Protein AF-A0A183GS41-F1 (afdb_monomer)

pLDDT: mean 91.53, std 9.08, range [53.56, 98.5]

Solvent-accessible surface area (backbone atoms only — not comparable to full-atom values): 4626 Å² total; per-residue (Å²): 131,92,81,76,94,52,34,61,55,55,38,53,48,54,53,47,52,32,72,75,67,74,50,94,83,79,88,89,79,85,86,76,82,78,77,66,66,83,78,32,77,85,54,61,84,84,70,48,61,68,55,54,51,49,54,51,42,34,53,50,35,43,55,53,55,55,52,68,77,74,111

Foldseek 3Di:
DPDDQDLLVLQVVQVCCCVVPVDDDDPPDDFDDDDDDPVCPPDDSVPCPVGVCRVVSNVVSNVVSVVVVVD

Mean predicted aligned error: 4.2 Å

Sequence (71 aa):
MWLRYVPEGLLLLLQYIQRTYAVPVMVTENGCADVVGAQAQNLDPLNDEHRIRYIRGHIEAVRHGKKLETS

Organism: Heligmosomoides polygyrus (NCBI:txid6339)

Radius of gyration: 15.25 Å; Cα contacts (8 Å, |Δi|>4): 33; chains: 1; bounding box: 33×21×44 Å

Structure (mmCIF, N/CA/C/O backbone):
data_AF-A0A183GS41-F1
#
_entry.id   AF-A0A183GS41-F1
#
loop_
_atom_site.group_PDB
_atom_site.id
_atom_site.type_symbol
_atom_site.label_atom_id
_atom_site.label_alt_id
_atom_site.label_comp_id
_atom_site.label_asym_id
_atom_site.label_entity_id
_atom_site.label_seq_id
_atom_site.pdbx_PDB_ins_code
_atom_site.Cartn_x
_atom_site.Cartn_y
_atom_site.Cartn_z
_atom_site.occupancy
_atom_site.B_iso_or_equiv
_atom_site.auth_seq_id
_atom_site.auth_comp_id
_atom_site.auth_asym_id
_atom_site.auth_atom_id
_atom_site.pdbx_PDB_model_num
ATOM 1 N N . MET A 1 1 ? 9.083 13.533 -6.923 1.00 71.50 1 MET A N 1
ATOM 2 C CA . MET A 1 1 ? 8.258 12.308 -6.838 1.00 71.50 1 MET A CA 1
ATOM 3 C C . MET A 1 1 ? 7.372 12.403 -5.603 1.00 71.50 1 MET A C 1
ATOM 5 O O . MET A 1 1 ? 7.904 12.723 -4.545 1.00 71.50 1 MET A O 1
ATOM 9 N N . TRP A 1 2 ? 6.061 12.187 -5.748 1.00 88.69 2 TRP A N 1
ATOM 10 C CA . TRP A 1 2 ? 5.071 12.306 -4.663 1.00 88.69 2 TRP A CA 1
ATOM 11 C C . TRP A 1 2 ? 4.959 11.029 -3.813 1.00 88.69 2 TRP A C 1
ATOM 13 O O . TRP A 1 2 ? 4.751 11.109 -2.608 1.00 88.69 2 TRP A O 1
ATOM 23 N N . LEU A 1 3 ? 5.170 9.859 -4.422 1.00 91.19 3 LEU A N 1
ATOM 24 C CA . LEU A 1 3 ? 5.149 8.568 -3.743 1.00 91.19 3 LEU A CA 1
ATOM 25 C C . LEU A 1 3 ? 6.473 8.310 -3.002 1.00 91.19 3 LEU A C 1
ATOM 27 O O . LEU A 1 3 ? 7.555 8.429 -3.586 1.00 91.19 3 LEU A O 1
ATOM 31 N N . ARG A 1 4 ? 6.393 7.943 -1.717 1.00 92.69 4 ARG A N 1
ATOM 32 C CA . ARG A 1 4 ? 7.542 7.627 -0.849 1.00 92.69 4 ARG A CA 1
ATOM 33 C C . ARG A 1 4 ? 7.360 6.257 -0.190 1.00 92.69 4 ARG A C 1
ATOM 35 O O . ARG A 1 4 ? 6.238 5.840 0.076 1.00 92.69 4 ARG A O 1
ATOM 42 N N . TYR A 1 5 ? 8.469 5.570 0.080 1.00 96.44 5 TYR A N 1
ATOM 43 C CA . TYR A 1 5 ? 8.487 4.329 0.857 1.00 96.44 5 TYR A CA 1
ATOM 44 C C . TYR A 1 5 ? 8.537 4.668 2.352 1.00 96.44 5 TYR A C 1
ATOM 46 O O . TYR A 1 5 ? 9.581 5.102 2.835 1.00 96.44 5 TYR A O 1
ATOM 54 N N . VAL A 1 6 ? 7.406 4.519 3.051 1.00 97.50 6 VAL A N 1
ATOM 55 C CA . VAL A 1 6 ? 7.272 4.800 4.494 1.00 97.50 6 VAL A CA 1
ATOM 56 C C . VAL A 1 6 ? 6.367 3.737 5.151 1.00 97.50 6 VAL A C 1
ATOM 58 O O . VAL A 1 6 ? 5.206 4.027 5.451 1.00 97.50 6 VAL A O 1
ATOM 61 N N . PRO A 1 7 ? 6.856 2.498 5.354 1.00 97.94 7 PRO A N 1
ATOM 62 C CA . PRO A 1 7 ? 6.059 1.391 5.894 1.00 97.94 7 PRO A CA 1
ATOM 63 C C . PRO A 1 7 ? 5.329 1.700 7.201 1.00 97.94 7 PRO A C 1
ATOM 65 O O . PRO A 1 7 ? 4.138 1.417 7.346 1.00 97.94 7 PRO A O 1
ATOM 68 N N . GLU A 1 8 ? 6.027 2.332 8.142 1.00 97.81 8 GLU A N 1
ATOM 69 C CA . GLU A 1 8 ? 5.504 2.701 9.458 1.00 97.81 8 GLU A CA 1
ATOM 70 C C . GLU A 1 8 ? 4.400 3.759 9.341 1.00 97.81 8 GLU A C 1
ATOM 72 O O . GLU A 1 8 ? 3.483 3.797 10.160 1.00 97.81 8 GLU A O 1
ATOM 77 N N . GLY A 1 9 ? 4.444 4.579 8.288 1.00 97.62 9 GLY A N 1
ATOM 78 C CA . GLY A 1 9 ? 3.429 5.587 7.999 1.00 97.62 9 GLY A CA 1
ATOM 79 C C . GLY A 1 9 ? 2.047 4.975 7.776 1.00 97.62 9 GLY A C 1
ATOM 80 O O . GLY A 1 9 ? 1.060 5.520 8.268 1.00 97.62 9 GLY A O 1
ATOM 81 N N . LEU A 1 10 ? 1.967 3.814 7.112 1.00 97.81 10 LEU A N 1
ATOM 82 C CA . LEU A 1 10 ? 0.697 3.101 6.945 1.00 97.81 10 LEU A CA 1
ATOM 83 C C . LEU A 1 10 ? 0.151 2.616 8.292 1.00 97.81 10 LEU A C 1
ATOM 85 O O . LEU A 1 10 ? -1.024 2.830 8.572 1.00 97.81 10 LEU A O 1
ATOM 89 N N . LEU A 1 11 ? 0.988 2.020 9.150 1.00 96.94 11 LEU A N 1
ATOM 90 C CA . LEU A 1 11 ? 0.561 1.589 10.486 1.00 96.94 11 LEU A CA 1
ATOM 91 C C . LEU A 1 11 ? 0.018 2.771 11.304 1.00 96.94 11 LEU A C 1
ATOM 93 O O . LEU A 1 11 ? -1.076 2.684 1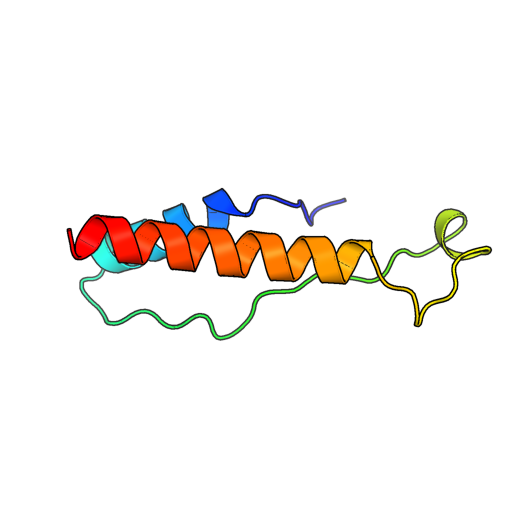1.863 1.00 96.94 11 LEU A O 1
ATOM 97 N N . LEU A 1 12 ? 0.758 3.882 11.343 1.00 97.00 12 LEU A N 1
ATOM 98 C CA . LEU A 1 12 ? 0.364 5.075 12.094 1.00 97.00 12 LEU A CA 1
ATOM 99 C C . LEU A 1 12 ? -0.958 5.664 11.586 1.00 97.00 12 LEU A C 1
ATOM 101 O O . LEU A 1 12 ? -1.799 6.056 12.396 1.00 97.00 12 LEU A O 1
ATOM 105 N N . LEU A 1 13 ? -1.169 5.681 10.266 1.00 97.12 13 LEU A N 1
ATOM 106 C CA . LEU A 1 13 ? -2.416 6.144 9.660 1.00 97.12 13 LEU A CA 1
ATOM 107 C C . LEU A 1 13 ? -3.605 5.250 10.037 1.00 97.12 13 LEU A C 1
ATOM 109 O O . LEU A 1 13 ? -4.647 5.765 10.438 1.00 97.12 13 LEU A O 1
ATOM 113 N N . LEU A 1 14 ? -3.454 3.924 9.953 1.00 96.25 14 LEU A N 1
ATOM 114 C CA . LEU A 1 14 ? -4.519 2.980 10.316 1.00 96.25 14 LEU A CA 1
ATOM 115 C C . LEU A 1 14 ? -4.914 3.129 11.788 1.00 96.25 14 LEU A C 1
ATOM 117 O O . LEU A 1 14 ? -6.100 3.208 12.107 1.00 96.25 14 LEU A O 1
ATOM 121 N N . GLN A 1 15 ? -3.922 3.236 12.673 1.00 94.44 15 GLN A N 1
ATOM 122 C CA . GLN A 1 15 ? -4.154 3.456 14.096 1.00 94.44 15 GLN A CA 1
ATOM 123 C C . GLN A 1 15 ? -4.809 4.813 14.381 1.00 94.44 15 GLN A C 1
ATOM 125 O O . GLN A 1 15 ? -5.660 4.913 15.263 1.00 94.44 15 GLN A O 1
ATOM 130 N N . TYR A 1 16 ? -4.419 5.865 13.656 1.00 96.44 16 TYR A N 1
ATOM 131 C CA . TYR A 1 16 ? -5.064 7.171 13.758 1.00 96.44 16 TYR A CA 1
ATOM 132 C C . TYR A 1 16 ? -6.545 7.080 13.377 1.00 96.44 16 TYR A C 1
ATOM 134 O O . TYR A 1 16 ? -7.393 7.433 14.190 1.00 96.44 16 TYR A O 1
ATOM 142 N N . ILE A 1 17 ? -6.865 6.522 12.205 1.00 96.62 17 ILE A N 1
ATOM 143 C CA . ILE A 1 17 ? -8.250 6.363 11.736 1.00 96.62 17 ILE A CA 1
ATOM 144 C C . ILE A 1 17 ? -9.073 5.555 12.746 1.00 96.62 17 ILE A C 1
ATOM 146 O O . ILE A 1 17 ? -10.165 5.973 13.131 1.00 96.62 17 ILE A O 1
ATOM 150 N N . GLN A 1 18 ? -8.540 4.428 13.223 1.00 94.50 18 GLN A N 1
ATOM 151 C CA . GLN A 1 18 ? -9.233 3.587 14.194 1.00 94.50 18 GLN A CA 1
ATOM 152 C C . GLN A 1 18 ? -9.524 4.337 15.502 1.00 94.50 18 GLN A C 1
ATOM 154 O O . GLN A 1 18 ? -10.650 4.282 15.994 1.00 94.50 18 GLN A O 1
ATOM 159 N N . ARG A 1 19 ? -8.543 5.069 16.051 1.00 94.50 19 ARG A N 1
ATOM 160 C CA . ARG A 1 19 ? -8.714 5.843 17.295 1.00 94.50 19 ARG A CA 1
ATOM 161 C C . ARG A 1 19 ? -9.645 7.042 17.128 1.00 94.50 19 ARG A C 1
ATOM 163 O O . ARG A 1 19 ? -10.393 7.353 18.046 1.00 94.50 19 ARG A O 1
ATOM 170 N N . THR A 1 20 ? -9.588 7.720 15.985 1.00 98.19 20 THR A N 1
ATOM 171 C CA . THR A 1 20 ? -10.365 8.939 15.732 1.00 98.19 20 THR A CA 1
ATOM 172 C C . THR A 1 20 ? -11.827 8.641 15.422 1.00 98.19 20 THR A C 1
ATOM 174 O O . THR A 1 20 ? -12.698 9.389 15.857 1.00 98.19 20 THR A O 1
ATOM 177 N N . TYR A 1 21 ? -12.104 7.560 14.690 1.00 97.19 21 TYR A N 1
ATOM 178 C CA . TYR A 1 21 ? -13.450 7.277 14.184 1.00 97.19 2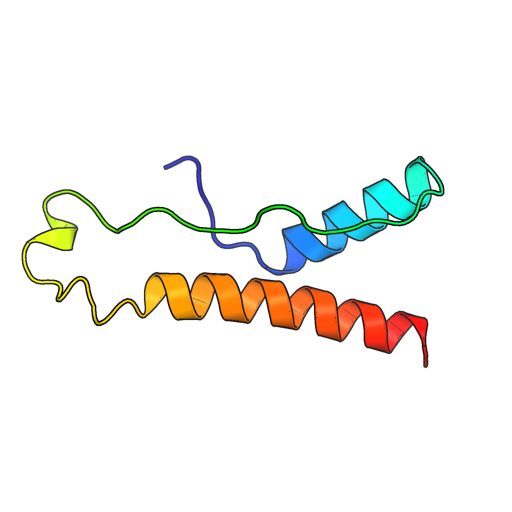1 TYR A CA 1
ATOM 179 C C . TYR A 1 21 ? -14.110 6.045 14.817 1.00 97.19 21 TYR A C 1
ATOM 181 O O . TYR A 1 21 ? -15.296 5.833 14.593 1.00 97.19 21 TYR A O 1
ATOM 189 N N . ALA A 1 22 ? -13.384 5.251 15.614 1.00 94.62 22 ALA A N 1
ATOM 190 C CA . ALA A 1 22 ? -13.896 4.068 16.317 1.00 94.62 22 ALA A CA 1
ATOM 191 C C . ALA A 1 22 ? -14.580 3.027 15.401 1.00 94.62 22 ALA A C 1
ATOM 193 O O . ALA A 1 22 ? -15.543 2.369 15.794 1.00 94.62 22 ALA A O 1
ATOM 194 N N . VAL A 1 23 ? -14.068 2.861 14.176 1.00 93.88 23 VAL A N 1
ATOM 195 C CA . VAL A 1 23 ? -14.580 1.908 13.175 1.00 93.88 23 VAL A CA 1
ATOM 196 C C . VAL A 1 23 ? -13.568 0.796 12.873 1.00 93.88 23 VAL A C 1
ATOM 198 O O . VAL A 1 23 ? -12.360 1.014 13.009 1.00 93.88 23 VAL A O 1
ATOM 201 N N . PRO A 1 24 ? -14.017 -0.391 12.421 1.00 93.38 24 PRO A N 1
ATOM 202 C CA . PRO A 1 24 ? -13.127 -1.381 11.825 1.00 93.38 24 PRO A CA 1
ATOM 203 C C . PRO A 1 24 ? -12.405 -0.796 10.607 1.00 93.38 24 PRO A C 1
ATOM 205 O O . PRO A 1 24 ? -13.022 -0.142 9.768 1.00 93.38 24 PRO A O 1
ATOM 208 N N . VAL A 1 25 ? -11.102 -1.051 10.494 1.00 94.69 25 VAL A N 1
ATOM 209 C CA . VAL A 1 25 ? -10.268 -0.521 9.408 1.00 94.69 25 VAL A CA 1
ATOM 210 C C . VAL A 1 25 ? -9.754 -1.664 8.538 1.00 94.69 25 VAL A C 1
ATOM 212 O O . VAL A 1 25 ? -9.231 -2.658 9.046 1.00 94.69 25 VAL A O 1
ATOM 215 N N . MET A 1 26 ? -9.871 -1.500 7.221 1.00 95.38 26 MET A N 1
ATOM 216 C CA . MET A 1 26 ? -9.346 -2.414 6.208 1.00 95.38 26 MET A CA 1
ATOM 217 C C . MET A 1 26 ? -8.494 -1.630 5.208 1.00 95.38 26 MET A C 1
ATOM 219 O O . MET A 1 26 ? -8.886 -0.551 4.771 1.00 95.38 26 MET A O 1
ATOM 223 N N . VAL A 1 27 ? -7.339 -2.179 4.830 1.00 96.81 27 VAL A N 1
ATOM 224 C CA . VAL A 1 27 ? -6.539 -1.640 3.723 1.00 96.81 27 VAL A CA 1
ATOM 225 C C . VAL A 1 27 ? -7.164 -2.130 2.421 1.00 96.81 27 VAL A C 1
ATOM 227 O O . VAL A 1 27 ? -7.075 -3.316 2.114 1.00 96.81 27 VAL A O 1
ATOM 230 N N . THR A 1 28 ? -7.813 -1.240 1.672 1.00 97.81 28 THR A N 1
ATOM 231 C CA . THR A 1 28 ? -8.351 -1.558 0.338 1.00 97.81 28 THR A CA 1
ATOM 232 C C . THR A 1 28 ? -7.283 -1.446 -0.744 1.00 97.81 28 THR A C 1
ATOM 234 O O . THR A 1 28 ? -7.306 -2.211 -1.701 1.00 97.81 28 THR A O 1
ATOM 237 N N . GLU A 1 29 ? -6.327 -0.526 -0.578 1.00 97.50 29 GLU A N 1
ATOM 238 C CA . GLU A 1 29 ? -5.252 -0.271 -1.536 1.00 97.50 29 GLU A CA 1
ATOM 239 C C . GLU A 1 29 ? -3.943 0.093 -0.822 1.00 97.50 29 GLU A C 1
ATOM 241 O O . GLU A 1 29 ? -3.912 0.912 0.098 1.00 97.50 29 GLU A O 1
ATOM 246 N N . ASN A 1 30 ? -2.839 -0.499 -1.275 1.00 97.31 30 ASN A N 1
ATOM 247 C CA . ASN A 1 30 ? -1.476 -0.069 -0.977 1.00 97.31 30 ASN A CA 1
ATOM 248 C C . ASN A 1 30 ? -0.566 -0.565 -2.107 1.00 97.31 30 ASN A C 1
ATOM 250 O O . ASN A 1 30 ? -0.583 -1.749 -2.437 1.00 97.31 30 ASN A O 1
ATOM 254 N N . GLY A 1 31 ? 0.213 0.327 -2.719 1.00 96.12 31 GLY A N 1
ATOM 255 C CA . GLY A 1 31 ? 1.032 -0.042 -3.867 1.00 96.12 31 GLY A CA 1
ATOM 256 C C . GLY A 1 31 ? 2.009 1.038 -4.299 1.00 96.12 31 GLY A C 1
ATOM 257 O O . GLY A 1 31 ? 2.048 2.137 -3.744 1.00 96.12 31 GLY A O 1
ATOM 258 N N . CYS A 1 32 ? 2.807 0.710 -5.311 1.00 95.56 32 CYS A N 1
ATOM 259 C CA . CYS A 1 32 ? 3.765 1.631 -5.896 1.00 95.56 32 CYS A CA 1
ATOM 260 C C . CYS A 1 32 ? 3.816 1.545 -7.422 1.00 95.56 32 CYS A C 1
ATOM 262 O O . CYS A 1 32 ? 3.632 0.478 -8.014 1.00 95.56 32 CYS A O 1
ATOM 264 N N . ALA A 1 33 ? 4.100 2.690 -8.043 1.00 92.19 33 ALA A N 1
ATOM 265 C CA . ALA A 1 33 ? 4.322 2.791 -9.479 1.00 92.19 33 ALA A CA 1
ATOM 266 C C . ALA A 1 33 ? 5.618 2.076 -9.898 1.00 92.19 33 ALA A C 1
ATOM 268 O O . ALA A 1 33 ? 6.521 1.872 -9.078 1.00 92.19 33 ALA A O 1
ATOM 269 N N . ASP A 1 34 ? 5.705 1.715 -11.176 1.00 90.62 34 ASP A N 1
ATOM 270 C CA . ASP A 1 34 ? 6.946 1.229 -11.775 1.00 90.62 34 ASP A CA 1
ATOM 271 C C . ASP A 1 34 ? 8.012 2.329 -11.822 1.00 90.62 34 ASP A C 1
ATOM 273 O O . ASP A 1 34 ? 7.720 3.532 -11.817 1.00 90.62 34 ASP A O 1
ATOM 277 N N . VAL A 1 35 ? 9.270 1.902 -11.906 1.00 86.56 35 VAL A N 1
ATOM 278 C CA . VAL A 1 35 ? 10.361 2.791 -12.299 1.00 86.56 35 VAL A CA 1
ATOM 279 C C . VAL A 1 35 ? 10.172 3.131 -13.777 1.00 86.56 35 VAL A C 1
ATOM 281 O O . VAL A 1 35 ? 9.976 2.246 -14.603 1.00 86.56 35 VAL A O 1
ATOM 284 N N . VAL A 1 36 ? 10.224 4.420 -14.115 1.00 85.75 36 VAL A N 1
ATOM 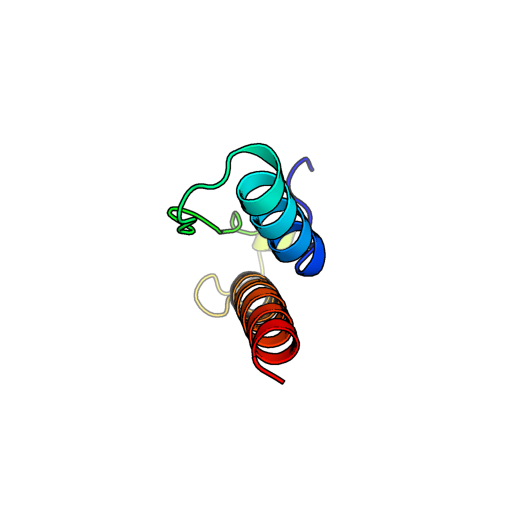285 C CA . VAL A 1 36 ? 10.023 4.922 -15.484 1.00 85.75 36 VAL A CA 1
ATOM 286 C C . VAL A 1 36 ? 11.183 5.814 -15.926 1.00 85.75 36 VAL A C 1
ATOM 288 O O . VAL A 1 36 ? 11.963 6.312 -15.111 1.00 85.75 36 VAL A O 1
ATOM 291 N N . GLY A 1 37 ? 11.285 6.056 -17.234 1.00 86.56 37 GLY A N 1
ATOM 292 C CA . GLY A 1 37 ? 12.298 6.933 -17.824 1.00 86.56 37 GLY A CA 1
ATOM 293 C C . GLY A 1 37 ? 13.669 6.266 -17.944 1.00 86.56 37 GLY A C 1
ATOM 294 O O . GLY A 1 37 ? 13.768 5.051 -18.083 1.00 86.56 37 GLY A O 1
ATOM 295 N N . ALA A 1 38 ? 14.741 7.063 -17.892 1.00 86.38 38 ALA A N 1
ATOM 296 C CA . ALA A 1 38 ? 16.110 6.571 -18.085 1.00 86.38 38 ALA A CA 1
ATOM 297 C C . ALA A 1 38 ? 16.500 5.452 -17.098 1.00 86.38 38 ALA A C 1
ATOM 299 O O . ALA A 1 38 ? 17.256 4.554 -17.447 1.00 86.38 38 ALA A O 1
ATOM 300 N N . GLN A 1 39 ? 15.934 5.468 -15.887 1.00 82.00 39 GLN A N 1
ATOM 301 C CA . GLN A 1 39 ? 16.178 4.443 -14.867 1.00 82.00 39 GLN A CA 1
ATOM 302 C C . GLN A 1 39 ? 15.583 3.077 -15.231 1.00 82.00 39 GLN A C 1
ATOM 304 O O . GLN A 1 39 ? 16.065 2.067 -14.735 1.00 82.00 39 GLN A O 1
ATOM 309 N N . ALA A 1 40 ? 14.570 3.037 -16.099 1.00 86.62 40 ALA A N 1
ATOM 310 C CA . ALA A 1 40 ? 13.903 1.807 -16.517 1.00 86.62 40 ALA A CA 1
ATOM 311 C C . ALA A 1 40 ? 14.565 1.129 -17.726 1.00 86.62 40 ALA A C 1
ATOM 313 O O . ALA A 1 40 ? 14.277 -0.028 -18.002 1.00 86.62 40 ALA A O 1
ATOM 314 N N . GLN A 1 41 ? 15.454 1.823 -18.450 1.00 88.19 41 GLN A N 1
ATOM 315 C CA . GLN A 1 41 ? 15.974 1.363 -19.749 1.00 88.19 41 GLN A CA 1
ATOM 316 C C . GLN A 1 41 ? 16.740 0.035 -19.685 1.00 88.19 41 GLN A C 1
ATOM 318 O O . GLN A 1 41 ? 16.779 -0.683 -20.677 1.00 88.19 41 GLN A O 1
ATOM 323 N N . ASN A 1 42 ? 17.323 -0.291 -18.528 1.00 87.31 42 ASN A N 1
ATOM 324 C CA . ASN A 1 42 ? 18.125 -1.499 -18.318 1.00 87.31 42 ASN A CA 1
ATOM 325 C C . ASN A 1 42 ? 17.556 -2.403 -17.212 1.00 87.31 42 ASN A C 1
ATOM 327 O O . ASN A 1 42 ? 18.285 -3.231 -16.668 1.00 87.31 42 ASN A O 1
ATOM 331 N N . LEU A 1 43 ? 16.289 -2.212 -16.829 1.00 86.81 43 LEU A N 1
ATOM 332 C CA . LEU A 1 43 ? 15.631 -3.035 -15.815 1.00 86.81 43 LEU A CA 1
ATOM 333 C C . LEU A 1 43 ? 14.758 -4.096 -16.487 1.00 86.81 43 LEU A C 1
ATOM 335 O O . LEU A 1 43 ? 14.035 -3.800 -17.435 1.00 86.81 43 LEU A O 1
ATOM 339 N N . ASP A 1 44 ? 14.806 -5.321 -15.965 1.00 91.44 44 ASP A N 1
ATOM 340 C CA . ASP A 1 44 ? 13.801 -6.337 -16.269 1.00 91.44 44 ASP A CA 1
ATOM 341 C C . ASP A 1 44 ? 12.522 -5.995 -15.486 1.00 91.44 44 ASP A C 1
ATOM 343 O O . ASP A 1 44 ? 12.552 -6.030 -14.252 1.00 91.44 44 ASP A O 1
ATOM 347 N N . PRO A 1 45 ? 11.403 -5.661 -16.157 1.00 87.69 45 PRO A N 1
ATOM 348 C CA . PRO A 1 45 ? 10.169 -5.270 -15.480 1.00 87.69 45 PRO A CA 1
ATOM 349 C C . PRO A 1 45 ? 9.547 -6.400 -14.652 1.00 87.69 45 PRO A C 1
ATOM 351 O O . PRO A 1 45 ? 8.718 -6.126 -13.787 1.00 87.69 45 PRO A O 1
ATOM 354 N N . LEU A 1 46 ? 9.917 -7.660 -14.900 1.00 91.69 46 LEU A N 1
ATOM 355 C CA . LEU A 1 46 ? 9.448 -8.794 -14.103 1.00 91.69 46 LEU A CA 1
ATOM 356 C C . LEU A 1 46 ? 10.297 -9.012 -12.844 1.00 91.69 46 LEU A C 1
ATOM 358 O O . LEU A 1 46 ? 9.810 -9.601 -11.878 1.00 91.69 46 LEU A O 1
ATOM 362 N N . ASN A 1 47 ? 11.533 -8.506 -12.821 1.00 93.81 47 ASN A N 1
ATOM 363 C CA . ASN A 1 47 ? 12.404 -8.535 -11.649 1.00 93.81 47 ASN A CA 1
ATOM 364 C C . ASN A 1 47 ? 12.232 -7.264 -10.797 1.00 93.81 47 ASN A C 1
ATOM 366 O O . ASN A 1 47 ? 13.119 -6.413 -10.688 1.00 93.81 47 ASN A O 1
ATOM 370 N N . ASP A 1 48 ? 11.044 -7.123 -10.216 1.00 93.38 48 ASP A N 1
ATOM 371 C CA . ASP A 1 48 ? 10.595 -5.905 -9.542 1.00 93.38 48 ASP A CA 1
ATOM 372 C C . ASP A 1 48 ? 10.901 -5.898 -8.030 1.00 93.38 48 ASP A C 1
ATOM 374 O O . ASP A 1 48 ? 10.029 -5.991 -7.155 1.00 93.38 48 ASP A O 1
ATOM 378 N N . GLU A 1 49 ? 12.184 -5.766 -7.706 1.00 93.69 49 GLU A N 1
ATOM 379 C CA . GLU A 1 49 ? 12.654 -5.723 -6.318 1.00 93.69 49 GLU A CA 1
ATOM 380 C C . GLU A 1 49 ? 12.138 -4.497 -5.543 1.00 93.69 49 GLU A C 1
ATOM 382 O O . GLU A 1 49 ? 11.949 -4.560 -4.320 1.00 93.69 49 GLU A O 1
ATOM 387 N N . HIS A 1 50 ? 11.871 -3.364 -6.212 1.00 93.44 50 HIS A N 1
ATOM 388 C CA . HIS A 1 50 ? 11.387 -2.172 -5.507 1.00 93.44 50 HIS A CA 1
ATOM 389 C C . HIS A 1 50 ? 9.941 -2.345 -5.048 1.00 93.44 50 HIS A C 1
ATOM 391 O O . HIS A 1 50 ? 9.641 -1.951 -3.914 1.00 93.44 50 HIS A O 1
ATOM 397 N N . ARG A 1 51 ? 9.070 -2.957 -5.861 1.00 96.12 51 ARG A N 1
ATOM 398 C CA . ARG A 1 51 ? 7.688 -3.275 -5.479 1.00 96.12 51 ARG A CA 1
ATOM 399 C C . ARG A 1 51 ? 7.635 -4.377 -4.440 1.00 96.12 51 ARG A C 1
ATOM 401 O O . ARG A 1 51 ? 6.889 -4.231 -3.469 1.00 96.12 51 ARG A O 1
ATOM 408 N N . ILE A 1 52 ? 8.456 -5.422 -4.573 1.00 97.38 52 ILE A N 1
ATOM 409 C CA . ILE A 1 52 ? 8.562 -6.477 -3.553 1.00 97.38 52 ILE A CA 1
ATOM 410 C C . ILE A 1 52 ? 8.935 -5.861 -2.202 1.00 97.38 52 ILE A C 1
ATOM 412 O O . ILE A 1 52 ? 8.250 -6.103 -1.202 1.00 97.38 52 ILE A O 1
ATOM 416 N N . ARG A 1 53 ? 9.971 -5.012 -2.163 1.00 97.44 53 ARG A N 1
ATOM 417 C CA . ARG A 1 53 ? 10.369 -4.295 -0.944 1.00 97.44 53 ARG A CA 1
ATOM 418 C C . ARG A 1 53 ? 9.254 -3.386 -0.429 1.00 97.44 53 ARG A C 1
ATOM 420 O O . ARG A 1 53 ? 9.002 -3.381 0.775 1.00 97.44 53 ARG A O 1
ATOM 427 N N . TYR A 1 54 ? 8.593 -2.638 -1.316 1.00 97.94 54 TYR A N 1
ATOM 428 C CA . TYR A 1 54 ? 7.499 -1.739 -0.953 1.00 97.94 54 TYR A CA 1
ATOM 429 C C . TYR A 1 54 ? 6.381 -2.504 -0.242 1.00 97.94 54 TYR A C 1
ATOM 431 O O . TYR A 1 54 ? 6.087 -2.215 0.916 1.00 97.94 54 TYR A O 1
ATOM 439 N N . ILE A 1 55 ? 5.806 -3.515 -0.891 1.00 98.25 55 ILE A N 1
ATOM 440 C CA . ILE A 1 55 ? 4.667 -4.269 -0.359 1.00 98.25 55 ILE A CA 1
ATOM 441 C C . ILE A 1 55 ? 5.055 -5.034 0.911 1.00 98.25 55 ILE A C 1
ATOM 443 O O . ILE A 1 55 ? 4.347 -4.949 1.917 1.00 98.25 55 ILE A O 1
ATOM 447 N N . ARG A 1 56 ? 6.207 -5.724 0.911 1.00 98.44 56 ARG A N 1
ATOM 448 C CA . ARG A 1 56 ? 6.677 -6.479 2.083 1.00 98.44 56 ARG A CA 1
ATOM 449 C C . A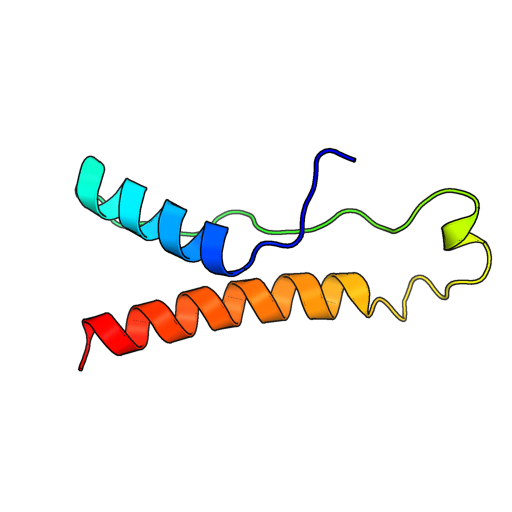RG A 1 56 ? 6.843 -5.576 3.303 1.00 98.44 56 ARG A C 1
ATOM 451 O O . ARG A 1 56 ? 6.386 -5.940 4.380 1.00 98.44 56 ARG A O 1
ATOM 458 N N . GLY A 1 57 ? 7.454 -4.402 3.137 1.00 98.44 57 GLY A N 1
ATOM 459 C CA . GLY A 1 57 ? 7.646 -3.453 4.233 1.00 98.44 57 GLY A CA 1
ATOM 460 C C . GLY A 1 57 ? 6.323 -3.036 4.876 1.00 98.44 57 GLY A C 1
ATOM 461 O O . GLY A 1 57 ? 6.169 -3.143 6.091 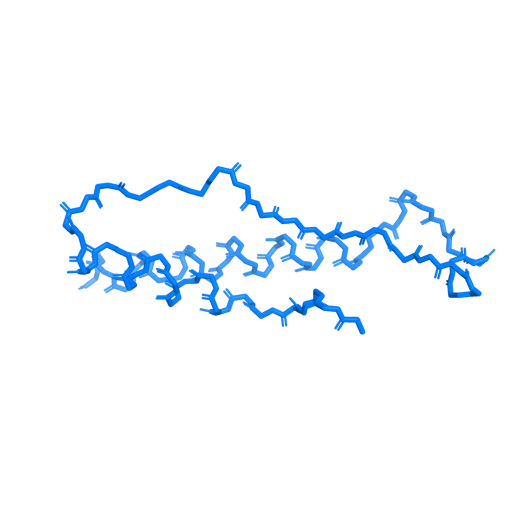1.00 98.44 57 GLY A O 1
ATOM 462 N N . HIS A 1 58 ? 5.348 -2.613 4.066 1.00 98.50 58 HIS A N 1
ATOM 463 C CA . HIS A 1 58 ? 4.047 -2.154 4.567 1.00 98.50 58 HIS A CA 1
ATOM 464 C C . HIS A 1 58 ? 3.252 -3.280 5.250 1.00 98.50 58 HIS A C 1
ATOM 466 O O . HIS A 1 58 ? 2.700 -3.061 6.330 1.00 98.50 58 HIS A O 1
ATOM 472 N N . ILE A 1 59 ? 3.240 -4.493 4.679 1.00 98.12 59 ILE A N 1
ATOM 473 C CA . ILE A 1 59 ? 2.597 -5.664 5.303 1.00 98.12 59 ILE A CA 1
ATOM 474 C C . ILE A 1 59 ? 3.237 -5.972 6.660 1.00 98.12 59 ILE A C 1
ATOM 476 O O . ILE A 1 59 ? 2.529 -6.149 7.654 1.00 98.12 59 ILE A O 1
ATOM 480 N N . GLU A 1 60 ? 4.569 -6.002 6.726 1.00 98.12 60 GLU A N 1
ATOM 481 C CA . GLU A 1 60 ? 5.281 -6.301 7.966 1.00 98.12 60 GLU A CA 1
ATOM 482 C C . GLU A 1 60 ? 5.052 -5.229 9.033 1.00 98.12 60 GLU A C 1
ATOM 484 O O . GLU A 1 60 ? 4.842 -5.579 10.194 1.00 98.12 60 GLU A O 1
ATOM 489 N N . ALA A 1 61 ? 5.022 -3.943 8.676 1.00 97.69 61 ALA A N 1
ATOM 490 C CA . ALA A 1 61 ? 4.723 -2.875 9.631 1.00 97.69 61 ALA A CA 1
ATOM 491 C C . ALA A 1 61 ? 3.338 -3.068 10.274 1.00 97.69 61 ALA A C 1
ATOM 493 O O . ALA A 1 61 ? 3.210 -3.071 11.502 1.00 97.69 61 ALA A O 1
ATOM 494 N N . VAL A 1 62 ? 2.309 -3.338 9.462 1.00 9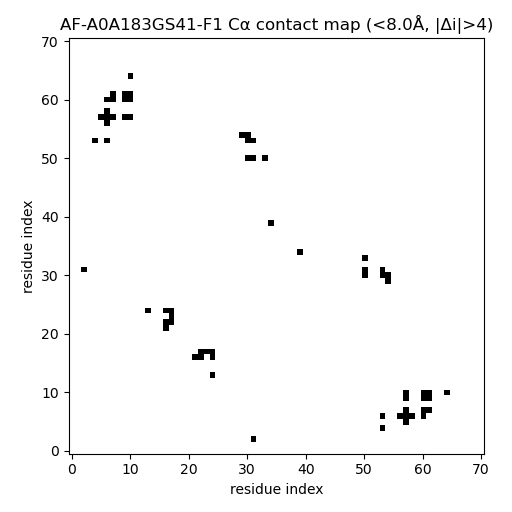6.31 62 VAL A N 1
ATOM 495 C CA . VAL A 1 62 ? 0.947 -3.606 9.955 1.00 96.31 62 VAL A CA 1
ATOM 496 C C . VAL A 1 62 ? 0.900 -4.877 10.812 1.00 96.31 62 VAL A C 1
ATOM 498 O O . VAL A 1 62 ? 0.269 -4.889 11.873 1.00 96.31 62 VAL A O 1
ATOM 501 N N . ARG A 1 63 ? 1.602 -5.941 10.402 1.00 96.06 63 ARG A N 1
ATOM 502 C CA . ARG A 1 63 ? 1.683 -7.202 11.158 1.00 96.06 63 ARG A CA 1
ATOM 503 C C . ARG A 1 63 ? 2.333 -7.011 12.531 1.00 96.06 63 ARG A C 1
ATOM 505 O O . ARG A 1 63 ? 1.887 -7.627 13.499 1.00 96.06 63 ARG A O 1
ATOM 512 N N . HIS A 1 64 ? 3.391 -6.206 12.628 1.00 92.25 64 HIS A N 1
ATOM 513 C CA . HIS A 1 64 ? 4.063 -5.927 13.900 1.00 92.25 64 HIS A CA 1
ATOM 514 C C . HIS A 1 64 ? 3.192 -5.089 14.836 1.00 92.25 64 HIS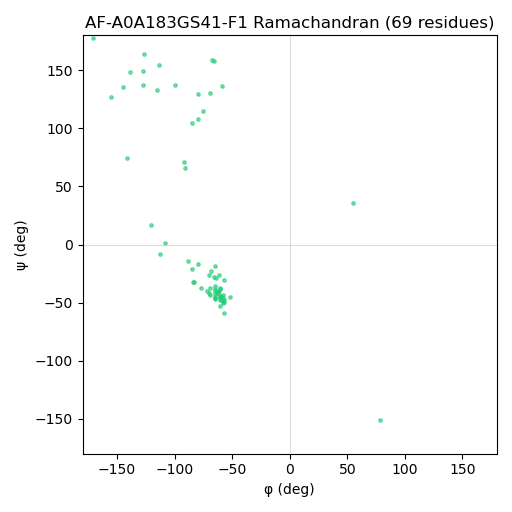 A C 1
ATOM 516 O O . HIS A 1 64 ? 3.081 -5.442 16.007 1.00 92.25 64 HIS A O 1
ATOM 522 N N . GLY A 1 65 ? 2.521 -4.053 14.322 1.00 87.50 65 GLY A N 1
ATOM 523 C CA . GLY A 1 65 ? 1.600 -3.242 15.124 1.00 87.50 65 GLY A CA 1
ATOM 524 C C . GLY A 1 65 ? 0.480 -4.072 15.758 1.00 87.50 65 GLY A C 1
ATOM 525 O O . GLY A 1 65 ? 0.241 -3.963 16.955 1.00 87.50 65 GLY A O 1
ATOM 526 N N . LYS A 1 66 ? -0.120 -4.996 14.995 1.00 78.06 66 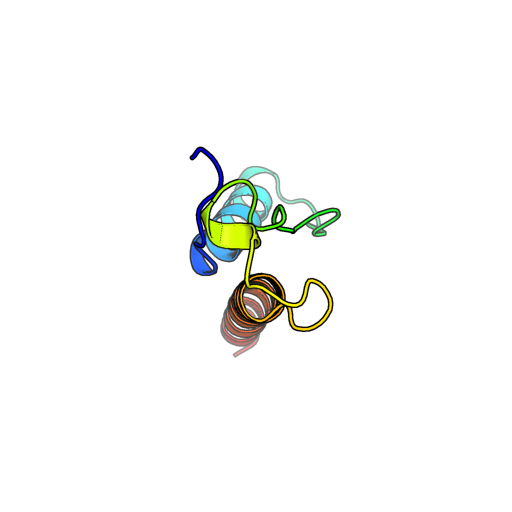LYS A N 1
ATOM 527 C CA . LYS A 1 66 ? -1.155 -5.905 15.519 1.00 78.06 66 LYS A CA 1
ATOM 528 C C . LYS A 1 66 ? -0.663 -6.809 16.653 1.00 78.06 66 LYS A C 1
ATOM 530 O O . LYS A 1 66 ? -1.414 -7.053 17.586 1.00 78.06 66 LYS A O 1
ATOM 535 N N . LYS A 1 67 ? 0.581 -7.301 16.595 1.00 78.38 67 LYS A N 1
ATOM 536 C CA . LYS A 1 67 ? 1.143 -8.150 17.665 1.00 78.38 67 LYS A CA 1
ATOM 537 C C . LYS A 1 67 ? 1.284 -7.401 18.99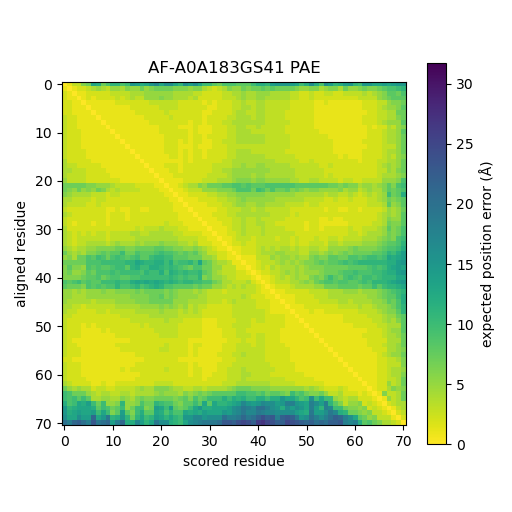3 1.00 78.38 67 LYS A C 1
ATOM 539 O O . LYS A 1 67 ? 1.081 -8.007 20.042 1.00 78.38 67 LYS A O 1
ATOM 544 N N . LEU A 1 68 ? 1.622 -6.111 18.944 1.00 63.72 68 LEU A N 1
ATOM 545 C CA . LEU A 1 68 ? 1.758 -5.264 20.134 1.00 63.72 68 LEU A CA 1
ATOM 546 C C . LEU A 1 68 ? 0.410 -4.958 20.801 1.00 63.72 68 LEU A C 1
ATOM 548 O O . LEU A 1 68 ? 0.379 -4.711 21.995 1.00 63.72 68 LEU A O 1
ATOM 552 N N . GLU A 1 69 ? -0.694 -4.986 20.053 1.00 67.00 69 GLU A N 1
ATOM 553 C CA . GLU A 1 69 ? -2.044 -4.783 20.601 1.00 67.00 69 GLU A CA 1
ATOM 554 C C . GLU A 1 69 ? -2.614 -6.045 21.274 1.00 67.00 69 GLU A C 1
ATOM 556 O O . GLU A 1 69 ? -3.578 -5.957 22.028 1.00 67.00 69 GLU A O 1
ATOM 561 N N . THR A 1 70 ? -2.034 -7.221 21.004 1.00 64.00 70 THR A N 1
ATOM 562 C CA . THR A 1 70 ? -2.495 -8.523 21.523 1.00 64.00 70 THR A CA 1
ATOM 563 C C . THR A 1 70 ? -1.581 -9.149 22.586 1.00 64.00 70 THR A C 1
ATOM 565 O O . THR A 1 70 ? -1.852 -10.274 23.000 1.00 64.00 70 THR A O 1
ATOM 568 N N . SER A 1 71 ? -0.487 -8.480 22.971 1.00 53.56 71 SER A N 1
ATOM 569 C CA . SER A 1 71 ? 0.489 -8.944 23.980 1.00 53.56 71 SER A CA 1
ATOM 570 C C . SER A 1 71 ? 0.345 -8.151 25.272 1.00 53.56 71 SER A C 1
ATOM 572 O O . SER A 1 71 ? 0.525 -8.760 26.347 1.00 53.56 71 SER A O 1
#

Secondary structure (DSSP, 8-state):
------HHHHHHHHHHHHHHH-----------PPP-GGGGTT--TT--HHHHHHHHHHHHHHHHHHHHH--

InterPro domains:
  IPR001360 Glycoside hydrolase family 1 [PF00232] (2-64)
  IPR017853 Glycoside hydrolase superfamily [SSF51445] (1-63)